Protein AF-A0A8T7EUF6-F1 (afdb_monomer_lite)

pLDDT: mean 93.04, std 11.39, range [46.69, 98.88]

Secondary structure (DSSP, 8-state):
--TTS------B-TTTTTT--S-EEEESS-B-TTTTTT-EEEEEEE-PPP-S---GGGS-HHHHSSB-S-TTTT--EEEEEESS---TTBTTT--SSEEEEE-BGGGTB-HHHHHHHBPTT-SEEEE---HHHHHHHHHHHHHHHHHHHHTT-HHHHTTHHHHHH-HHHHEEEEEEPP--

Sequence (180 aa):
MNHYGQRLDGSVGKSFAYGAMGGLFIVQGNADTRACIRLSGADVIFGGEISEPLRDDLGGLATRANLKGYACEYMTSGRVVILGDPGPWLGAGMTGGVIYQRIQPEFGLTAEAIKRRLAAGTIVEVQPMDEYGVEDVRELLGHYIQVLENNNQAEATENLYPLLANPLVHFVKIAPRLKH

Foldseek 3Di:
DDPVPDPDFFEEEEQACPCPQEDEAEGLFAYEENAQAQPHHYEYEHNHAQPAADDVVVPCQLVRWRYSAPYNALHEAYEYEARYGNAAQYCHNPDWYKYKYFADVVRPRHLVVNVRRHHPPHQKDWAQDDPVNLVVLLVNLVVVLVVCVVVVNNVSCPVSVVCNVCVRVTIIMITGDPDD

Structure (mmCIF, N/CA/C/O backbone):
data_AF-A0A8T7EUF6-F1
#
_entry.id   AF-A0A8T7EUF6-F1
#
loop_
_atom_site.group_PDB
_atom_site.id
_atom_site.type_symbol
_atom_site.label_atom_id
_atom_site.label_alt_id
_atom_site.label_comp_id
_atom_site.label_asym_id
_atom_site.label_entity_id
_atom_site.label_seq_id
_atom_site.pdbx_PDB_ins_code
_atom_site.Cartn_x
_atom_site.Cartn_y
_atom_site.Cartn_z
_atom_site.occupancy
_atom_site.B_iso_or_equiv
_atom_site.auth_seq_id
_atom_site.auth_comp_id
_atom_site.auth_asym_id
_atom_site.auth_atom_id
_atom_site.pdbx_PDB_model_num
ATOM 1 N N . MET A 1 1 ? 21.593 -1.980 -10.978 1.00 51.09 1 MET A N 1
ATOM 2 C CA . MET A 1 1 ? 21.992 -2.765 -12.168 1.00 51.09 1 MET A CA 1
ATOM 3 C C . MET A 1 1 ? 22.973 -3.825 -11.690 1.00 51.09 1 MET A C 1
ATOM 5 O O . MET A 1 1 ? 23.892 -3.464 -10.963 1.00 51.09 1 MET A O 1
ATOM 9 N N . ASN A 1 2 ? 22.729 -5.109 -11.955 1.00 55.53 2 ASN A N 1
ATOM 10 C CA . ASN A 1 2 ? 23.667 -6.168 -11.576 1.00 55.53 2 ASN A CA 1
ATOM 11 C C . ASN A 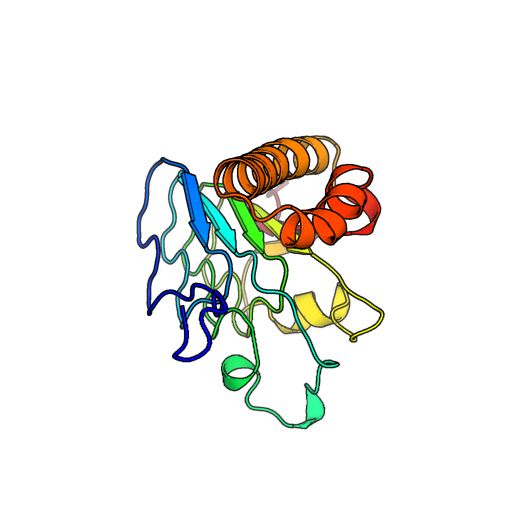1 2 ? 24.884 -6.186 -12.506 1.00 55.53 2 ASN A C 1
ATOM 13 O O . ASN A 1 2 ? 24.958 -5.451 -13.489 1.00 55.53 2 ASN A O 1
ATOM 17 N N . HIS A 1 3 ? 25.825 -7.070 -12.193 1.00 51.03 3 HIS A N 1
ATOM 18 C CA . HIS A 1 3 ? 27.013 -7.349 -12.999 1.00 51.03 3 HIS A CA 1
ATOM 19 C C . HIS A 1 3 ? 26.692 -7.877 -14.415 1.00 51.03 3 HIS A C 1
ATOM 21 O O . HIS A 1 3 ? 27.588 -7.923 -15.249 1.00 51.03 3 HIS A O 1
ATOM 27 N N . TYR A 1 4 ? 25.427 -8.206 -14.712 1.00 49.94 4 TYR A N 1
ATOM 28 C CA . TYR A 1 4 ? 24.936 -8.613 -16.033 1.00 49.94 4 TYR A CA 1
ATOM 29 C C . TYR A 1 4 ? 24.203 -7.490 -16.790 1.00 49.94 4 TYR A C 1
ATOM 31 O O . TYR A 1 4 ? 23.553 -7.754 -17.796 1.00 49.94 4 TYR A O 1
ATOM 39 N N . GLY A 1 5 ? 24.249 -6.242 -16.310 1.00 47.53 5 GLY A N 1
ATOM 40 C CA . GLY A 1 5 ? 23.565 -5.117 -16.960 1.00 47.53 5 GLY A CA 1
ATOM 41 C C . GLY A 1 5 ? 22.040 -5.118 -16.788 1.00 47.53 5 GLY A C 1
ATOM 42 O O . GLY A 1 5 ? 21.370 -4.194 -17.245 1.00 47.53 5 GLY A O 1
ATOM 43 N N . GLN A 1 6 ? 21.475 -6.095 -16.074 1.00 56.72 6 GLN A N 1
ATOM 44 C CA . GLN A 1 6 ? 20.050 -6.127 -15.764 1.00 56.72 6 GLN A CA 1
ATOM 45 C C . GLN A 1 6 ? 19.762 -5.150 -14.624 1.00 56.72 6 GLN A C 1
ATOM 47 O O . GLN A 1 6 ? 20.449 -5.123 -13.593 1.00 56.72 6 GLN A O 1
ATOM 52 N N . ARG A 1 7 ? 18.736 -4.313 -14.784 1.00 56.84 7 ARG A N 1
ATOM 53 C CA . ARG A 1 7 ? 18.231 -3.487 -13.684 1.00 56.84 7 ARG A CA 1
ATOM 54 C C . ARG A 1 7 ? 17.513 -4.399 -12.687 1.00 56.84 7 ARG A C 1
ATOM 56 O O . ARG A 1 7 ? 16.338 -4.670 -12.846 1.00 56.84 7 ARG A O 1
ATOM 63 N N . LEU A 1 8 ? 18.253 -4.884 -11.687 1.00 53.41 8 LEU A N 1
ATOM 64 C CA . LEU A 1 8 ? 17.666 -5.506 -10.501 1.00 53.41 8 LEU A CA 1
ATOM 65 C C . LEU A 1 8 ? 16.853 -4.466 -9.727 1.00 53.41 8 LEU A C 1
ATOM 67 O O . LEU A 1 8 ? 17.348 -3.358 -9.496 1.00 53.41 8 LEU A O 1
ATOM 71 N N . ASP A 1 9 ? 15.647 -4.869 -9.352 1.00 62.41 9 ASP A N 1
ATOM 72 C CA . ASP A 1 9 ? 14.608 -4.142 -8.626 1.00 62.41 9 ASP A CA 1
ATOM 73 C C . ASP A 1 9 ? 15.140 -3.143 -7.583 1.00 62.41 9 ASP A C 1
ATOM 75 O O . ASP A 1 9 ? 16.006 -3.452 -6.758 1.00 62.41 9 ASP A O 1
ATOM 79 N N . GLY A 1 10 ? 14.597 -1.923 -7.587 1.00 72.69 10 GLY A N 1
ATOM 80 C CA . GLY A 1 10 ? 14.938 -0.898 -6.600 1.00 72.69 10 GLY A CA 1
ATOM 81 C C . GLY A 1 10 ? 14.193 -1.124 -5.287 1.00 72.69 10 GLY A C 1
ATOM 82 O O . GLY A 1 10 ? 12.982 -0.949 -5.248 1.00 72.69 10 GLY A O 1
ATOM 83 N N . SER A 1 11 ? 14.898 -1.476 -4.209 1.00 86.62 11 SER A N 1
ATOM 84 C CA . SER A 1 11 ? 14.311 -1.597 -2.865 1.00 86.62 11 SER A CA 1
ATOM 85 C C . SER A 1 11 ? 14.826 -0.512 -1.922 1.00 86.62 11 SER A C 1
ATOM 87 O O . SER A 1 11 ? 15.957 -0.044 -2.060 1.00 86.62 11 SER A O 1
ATOM 89 N N . VAL A 1 12 ? 14.010 -0.126 -0.945 1.00 94.06 12 VAL A N 1
ATOM 90 C CA . VAL A 1 12 ? 14.336 0.905 0.052 1.00 94.06 12 VAL A CA 1
ATOM 91 C C . VAL A 1 12 ? 14.448 0.320 1.459 1.00 94.06 12 VAL A C 1
ATOM 93 O O . VAL A 1 12 ? 13.903 -0.738 1.772 1.00 94.06 12 VAL A O 1
ATOM 96 N N . GLY A 1 13 ? 15.198 1.013 2.317 1.00 95.00 13 GLY A N 1
ATOM 97 C CA . GLY A 1 13 ? 15.434 0.597 3.697 1.00 95.00 13 GLY A CA 1
ATOM 98 C C . GLY A 1 13 ? 14.257 0.861 4.640 1.00 95.00 13 GLY A C 1
ATOM 99 O O . GLY A 1 13 ? 13.141 1.186 4.232 1.00 95.00 13 GLY A O 1
ATOM 100 N N . LYS A 1 14 ? 14.536 0.729 5.941 1.00 96.12 14 LYS A N 1
ATOM 101 C CA . LYS A 1 14 ? 13.550 0.913 7.014 1.00 96.12 14 LYS A CA 1
ATOM 102 C C . LYS A 1 14 ? 13.021 2.339 7.048 1.00 96.12 14 LYS A C 1
ATOM 104 O O . LYS A 1 14 ? 13.774 3.287 6.832 1.00 96.12 14 LYS A O 1
ATOM 109 N N . SER A 1 15 ? 11.751 2.478 7.412 1.00 97.19 15 SER A N 1
ATOM 110 C CA . SER A 1 15 ? 11.114 3.781 7.639 1.00 97.19 15 SER A CA 1
ATOM 111 C C . SER A 1 15 ? 11.108 4.705 6.414 1.00 97.19 15 SER A C 1
ATOM 113 O O . SER A 1 15 ? 11.112 5.929 6.559 1.00 97.19 15 SER A O 1
ATOM 115 N N . PHE A 1 16 ? 11.110 4.147 5.200 1.00 98.44 16 PHE A N 1
ATOM 116 C CA . PHE A 1 16 ? 10.985 4.947 3.983 1.00 98.44 16 PHE A CA 1
ATOM 117 C C . PHE A 1 16 ? 9.722 5.823 4.026 1.00 98.44 16 PHE A C 1
ATOM 119 O O . PHE A 1 16 ? 8.673 5.367 4.479 1.00 98.44 16 PHE A O 1
ATOM 126 N N . ALA A 1 17 ? 9.832 7.073 3.567 1.00 97.56 17 ALA A N 1
ATOM 127 C CA . ALA A 1 17 ? 8.778 8.092 3.629 1.00 97.56 17 ALA A CA 1
ATOM 128 C C . ALA A 1 17 ? 8.258 8.411 5.051 1.00 97.56 17 ALA A C 1
ATOM 130 O O . ALA A 1 17 ? 7.110 8.830 5.214 1.00 97.56 17 ALA A O 1
ATOM 131 N N . TYR A 1 18 ? 9.095 8.247 6.088 1.00 98.00 18 TYR A N 1
ATOM 132 C CA . TYR A 1 18 ? 8.733 8.622 7.457 1.00 98.00 18 TYR A CA 1
ATOM 133 C C . TYR A 1 18 ? 8.300 10.094 7.532 1.00 98.00 18 TYR A C 1
ATOM 135 O O . TYR A 1 18 ? 9.095 11.003 7.299 1.00 98.00 18 TYR A O 1
ATOM 143 N N . GLY A 1 19 ? 7.036 10.319 7.906 1.00 97.81 19 GLY A N 1
ATOM 144 C CA . GLY A 1 19 ? 6.539 11.644 8.261 1.00 97.81 19 GLY A CA 1
ATOM 145 C C . GLY A 1 19 ? 6.363 12.559 7.058 1.00 97.81 19 GLY A C 1
ATOM 146 O O . GLY A 1 19 ? 6.167 13.757 7.244 1.00 97.81 19 GLY A O 1
ATOM 147 N N . ALA A 1 20 ? 6.446 12.021 5.836 1.00 98.12 20 ALA A N 1
ATOM 148 C CA . ALA A 1 20 ? 6.296 12.820 4.634 1.00 98.12 20 ALA A CA 1
ATOM 149 C C . ALA A 1 20 ? 4.901 13.470 4.602 1.00 98.12 20 ALA A C 1
ATOM 151 O O . ALA A 1 20 ? 3.879 12.813 4.823 1.00 98.12 20 ALA A O 1
ATOM 152 N N . MET A 1 21 ? 4.889 14.781 4.352 1.00 97.56 21 MET A N 1
ATOM 153 C CA . MET A 1 21 ? 3.694 15.636 4.380 1.00 97.56 21 MET A CA 1
ATOM 154 C C . MET A 1 21 ? 3.162 15.964 2.978 1.00 97.56 21 MET A C 1
ATOM 156 O O . MET A 1 21 ? 2.109 16.575 2.854 1.00 97.56 21 MET A O 1
ATOM 160 N N . GLY A 1 22 ? 3.900 15.591 1.932 1.00 96.81 22 GLY A N 1
ATOM 161 C CA . GLY A 1 22 ? 3.566 15.850 0.537 1.00 96.81 22 GLY A CA 1
ATOM 162 C C . GLY A 1 22 ? 4.640 15.309 -0.405 1.00 96.81 22 GLY A C 1
ATOM 163 O O 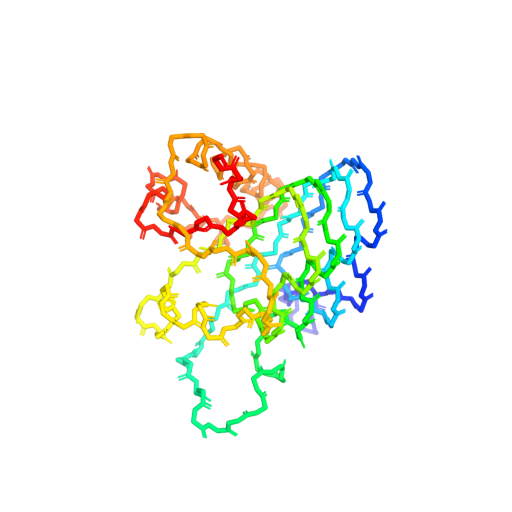. GLY A 1 22 ? 5.716 14.897 0.038 1.00 96.81 22 GLY A O 1
ATOM 164 N N . GLY A 1 23 ? 4.343 15.335 -1.702 1.00 97.94 23 GLY A N 1
ATOM 165 C CA . GLY A 1 23 ? 5.203 14.796 -2.756 1.00 97.94 23 GLY A CA 1
ATOM 166 C C . GLY A 1 23 ? 4.829 13.372 -3.164 1.00 97.94 23 GLY A C 1
ATOM 167 O O . GLY A 1 23 ? 4.035 12.713 -2.497 1.00 97.94 23 GLY A O 1
ATOM 168 N N . LEU A 1 24 ? 5.418 12.923 -4.271 1.00 98.44 24 LEU A N 1
ATOM 169 C CA . LEU A 1 24 ? 5.218 11.597 -4.847 1.00 98.44 24 LEU A CA 1
ATOM 170 C C . LEU A 1 24 ? 6.506 10.778 -4.723 1.00 98.44 24 LEU A C 1
ATOM 172 O O . LEU A 1 24 ? 7.562 11.191 -5.206 1.00 98.44 24 LEU A O 1
ATOM 176 N N . PHE A 1 25 ? 6.407 9.603 -4.110 1.00 98.25 25 PHE A N 1
ATOM 177 C CA . PHE A 1 25 ? 7.505 8.658 -3.949 1.00 98.25 25 PHE A CA 1
ATOM 178 C C . PHE A 1 25 ? 7.191 7.364 -4.695 1.00 98.25 25 PHE A C 1
ATOM 180 O O . PHE A 1 25 ? 6.203 6.699 -4.402 1.00 98.25 25 PHE A O 1
ATOM 187 N N . ILE A 1 26 ? 8.054 6.976 -5.631 1.00 97.12 26 ILE A N 1
ATOM 188 C CA . ILE A 1 26 ? 7.902 5.742 -6.408 1.00 97.12 26 ILE A CA 1
ATOM 189 C C . ILE A 1 26 ? 9.073 4.818 -6.089 1.00 97.12 26 ILE A C 1
ATOM 191 O O . ILE A 1 26 ? 10.235 5.187 -6.266 1.00 97.12 26 ILE A O 1
ATOM 195 N N . VAL A 1 27 ? 8.761 3.609 -5.635 1.00 96.31 27 VAL A N 1
ATOM 196 C CA . VAL A 1 27 ? 9.718 2.536 -5.362 1.00 96.31 27 VAL A CA 1
ATOM 197 C C . VAL A 1 27 ? 9.368 1.370 -6.274 1.00 96.31 27 VAL A C 1
ATOM 199 O O . VAL A 1 27 ? 8.331 0.750 -6.090 1.00 96.31 27 VAL A O 1
ATOM 202 N N . GLN A 1 28 ? 10.220 1.056 -7.256 1.00 92.50 28 GLN A N 1
ATOM 203 C CA . GLN A 1 28 ? 9.939 -0.018 -8.222 1.00 92.50 28 GLN A CA 1
ATOM 204 C C . GLN A 1 28 ? 9.845 -1.405 -7.555 1.00 92.50 28 GLN A C 1
ATOM 206 O O . GLN A 1 28 ? 9.129 -2.270 -8.040 1.00 92.50 28 GLN A O 1
ATOM 211 N N . GLY A 1 29 ? 10.565 -1.622 -6.453 1.00 93.00 29 GLY A N 1
ATOM 212 C CA . GLY A 1 29 ? 10.619 -2.886 -5.725 1.00 93.00 29 GLY A CA 1
ATOM 213 C C . GLY A 1 29 ? 10.048 -2.791 -4.310 1.00 93.00 29 GLY A C 1
ATOM 214 O O . GLY A 1 29 ? 8.941 -2.304 -4.088 1.00 93.00 29 GLY A O 1
ATOM 215 N N . ASN A 1 30 ? 10.811 -3.309 -3.350 1.00 96.31 30 ASN A N 1
ATOM 216 C CA . ASN A 1 30 ? 10.351 -3.625 -2.000 1.00 96.31 30 ASN A CA 1
ATOM 217 C C . ASN A 1 30 ? 10.757 -2.562 -0.969 1.00 96.31 30 ASN A C 1
ATOM 219 O O . ASN A 1 30 ? 11.592 -1.697 -1.236 1.00 96.31 30 ASN A O 1
ATOM 223 N N . ALA A 1 31 ? 10.228 -2.671 0.249 1.00 97.88 31 ALA A N 1
ATOM 224 C CA . ALA A 1 31 ? 10.699 -1.882 1.383 1.00 97.88 31 ALA A CA 1
ATOM 225 C C . ALA A 1 31 ? 10.885 -2.741 2.633 1.00 97.88 31 ALA A C 1
ATOM 227 O O . ALA A 1 31 ? 10.166 -3.714 2.864 1.00 97.88 31 ALA A O 1
ATOM 228 N N . ASP A 1 32 ? 11.843 -2.358 3.474 1.00 97.12 32 ASP A N 1
ATOM 229 C CA . ASP A 1 32 ? 11.991 -2.947 4.804 1.00 97.12 32 ASP A CA 1
ATOM 230 C C . ASP A 1 32 ? 10.856 -2.476 5.749 1.00 97.12 32 ASP A C 1
ATOM 232 O O . ASP A 1 32 ? 9.876 -1.845 5.344 1.00 97.12 32 ASP A O 1
ATOM 236 N N . THR A 1 33 ? 10.956 -2.805 7.035 1.00 97.50 33 THR A N 1
ATOM 237 C CA . THR A 1 33 ? 9.936 -2.510 8.043 1.00 97.50 33 THR A CA 1
ATOM 238 C C . THR A 1 33 ? 9.606 -1.020 8.111 1.00 97.50 33 THR A C 1
ATOM 240 O O . THR A 1 33 ? 10.499 -0.177 7.965 1.00 97.50 33 THR A O 1
ATOM 243 N N . ARG A 1 34 ? 8.356 -0.702 8.466 1.00 98.44 34 ARG A N 1
ATOM 244 C CA . ARG A 1 34 ? 7.875 0.666 8.738 1.00 98.44 34 ARG A CA 1
ATOM 245 C C . ARG A 1 34 ? 7.863 1.609 7.538 1.00 98.44 34 ARG A C 1
ATOM 247 O O . ARG A 1 34 ? 7.913 2.825 7.712 1.00 98.44 34 ARG A O 1
ATOM 254 N N . ALA A 1 35 ? 7.769 1.075 6.326 1.00 98.69 35 ALA A N 1
ATOM 255 C CA . ALA A 1 35 ? 7.433 1.882 5.159 1.00 98.69 35 ALA A CA 1
ATOM 256 C C . ALA A 1 35 ? 6.202 2.765 5.452 1.00 98.69 35 ALA A C 1
ATOM 258 O O . ALA A 1 35 ? 5.199 2.274 5.972 1.00 98.69 35 ALA A O 1
ATOM 259 N N . CYS A 1 36 ? 6.294 4.062 5.159 1.00 98.62 36 CYS A N 1
ATOM 260 C CA . CYS A 1 36 ? 5.240 5.054 5.390 1.00 98.62 36 CYS A CA 1
ATOM 261 C C . CYS A 1 36 ? 4.828 5.232 6.864 1.00 98.62 36 CYS A C 1
ATOM 263 O O . CYS A 1 36 ? 3.696 5.627 7.149 1.00 98.62 36 CYS A O 1
ATOM 265 N N . ILE A 1 37 ? 5.724 4.971 7.823 1.00 98.50 37 ILE A N 1
ATOM 266 C CA . ILE A 1 37 ? 5.442 5.291 9.227 1.00 98.50 37 ILE A CA 1
ATOM 267 C C . ILE A 1 37 ? 5.133 6.786 9.388 1.00 98.50 37 ILE A C 1
ATOM 269 O O . ILE A 1 37 ? 5.857 7.646 8.885 1.00 98.50 37 ILE A O 1
ATOM 273 N N . ARG A 1 38 ? 4.046 7.112 10.093 1.00 98.50 38 ARG A N 1
ATOM 274 C CA . ARG A 1 38 ? 3.569 8.484 10.331 1.00 98.50 38 ARG A CA 1
ATOM 275 C C . ARG A 1 38 ? 3.352 9.304 9.053 1.00 98.50 38 ARG A C 1
ATOM 277 O O . ARG A 1 38 ? 3.433 10.533 9.102 1.00 98.50 38 ARG A O 1
ATOM 284 N N . LEU A 1 39 ? 3.082 8.655 7.918 1.00 98.62 39 LEU A N 1
ATOM 285 C CA . LEU A 1 39 ? 2.764 9.350 6.670 1.00 98.62 39 LEU A CA 1
ATOM 286 C C . LEU A 1 39 ? 1.587 10.312 6.891 1.00 98.62 39 LEU A C 1
ATOM 288 O O . LEU A 1 39 ? 0.603 9.955 7.544 1.00 98.62 39 LEU A O 1
ATOM 292 N N . SER A 1 40 ? 1.734 11.552 6.427 1.00 97.50 40 SER A N 1
ATOM 293 C CA . SER A 1 40 ? 0.837 12.654 6.796 1.00 97.50 40 SER A CA 1
ATOM 294 C C . SER A 1 40 ? 0.490 13.563 5.612 1.00 97.50 40 SER A C 1
ATOM 296 O O . SER A 1 40 ? 0.188 14.736 5.818 1.00 97.50 40 SER A O 1
ATOM 298 N N . GLY A 1 41 ? 0.515 13.041 4.380 1.00 96.38 41 GLY A N 1
ATOM 299 C CA . GLY A 1 41 ? 0.040 13.788 3.204 1.00 96.38 41 GLY A CA 1
ATOM 300 C C . GLY A 1 41 ? 0.773 13.546 1.885 1.00 96.38 41 GLY A C 1
ATOM 301 O O . GLY A 1 41 ? 0.437 14.190 0.900 1.00 96.38 41 GLY A O 1
ATOM 302 N N . ALA A 1 42 ? 1.767 12.657 1.845 1.00 98.56 42 ALA A N 1
ATOM 303 C CA . ALA A 1 42 ? 2.430 12.281 0.596 1.00 98.56 42 ALA A CA 1
ATOM 304 C C . ALA A 1 42 ? 1.750 11.091 -0.098 1.00 98.56 42 ALA A C 1
ATOM 306 O O . ALA A 1 42 ? 1.026 10.319 0.537 1.00 98.56 42 ALA A O 1
ATOM 307 N N . ASP A 1 43 ? 2.063 10.931 -1.381 1.00 98.88 43 ASP A N 1
ATOM 308 C CA . ASP A 1 43 ? 1.685 9.784 -2.194 1.00 98.88 43 ASP A CA 1
ATOM 309 C C . ASP A 1 43 ? 2.872 8.837 -2.348 1.00 98.88 43 ASP A C 1
ATOM 311 O O . ASP A 1 43 ? 3.988 9.263 -2.662 1.00 98.88 43 ASP A O 1
ATOM 315 N N . VAL A 1 44 ? 2.655 7.543 -2.117 1.00 98.81 44 VAL A N 1
ATOM 316 C CA . VAL A 1 44 ? 3.721 6.536 -2.175 1.00 98.81 44 VAL A CA 1
ATOM 317 C C . VAL A 1 44 ? 3.276 5.322 -2.979 1.00 98.81 44 VAL A C 1
ATOM 319 O O . VAL A 1 44 ? 2.185 4.803 -2.778 1.00 98.81 44 VAL A O 1
ATOM 322 N N . ILE A 1 45 ? 4.133 4.842 -3.876 1.00 98.75 45 ILE A N 1
ATOM 323 C CA . ILE A 1 45 ? 3.871 3.679 -4.726 1.00 98.75 45 ILE A CA 1
ATOM 324 C C . ILE A 1 45 ? 4.983 2.657 -4.511 1.00 98.75 45 ILE A C 1
ATOM 326 O O . ILE A 1 45 ? 6.152 2.950 -4.765 1.00 98.75 45 ILE A O 1
ATOM 330 N N . PHE A 1 46 ? 4.611 1.456 -4.071 1.00 98.31 46 PHE A N 1
ATOM 331 C CA . PHE A 1 46 ? 5.489 0.290 -4.007 1.00 98.31 46 PHE A CA 1
ATOM 332 C C . PHE A 1 46 ? 5.132 -0.677 -5.134 1.00 98.31 46 PHE A C 1
ATOM 334 O O . PHE A 1 46 ? 4.091 -1.337 -5.100 1.00 98.31 46 PHE A O 1
ATOM 341 N N . GLY A 1 47 ? 6.007 -0.736 -6.133 1.00 96.31 47 GLY A N 1
ATOM 342 C CA . GLY A 1 47 ? 5.857 -1.518 -7.352 1.00 96.31 47 GLY A CA 1
ATOM 343 C C . GLY A 1 47 ? 6.261 -2.985 -7.228 1.00 96.31 47 GLY A C 1
ATOM 344 O O . GLY A 1 47 ? 5.977 -3.748 -8.141 1.00 96.31 47 GLY A O 1
ATOM 345 N N . GLY A 1 48 ? 6.901 -3.392 -6.126 1.00 94.69 48 GLY A N 1
ATOM 346 C CA . GLY A 1 48 ? 7.287 -4.784 -5.915 1.00 94.69 48 GLY A CA 1
ATOM 347 C C . GLY A 1 48 ? 6.067 -5.701 -5.849 1.00 94.69 48 GLY A C 1
ATOM 348 O O . GLY A 1 48 ? 5.195 -5.500 -5.006 1.00 94.69 48 GLY A O 1
ATOM 349 N N . GLU A 1 49 ? 6.028 -6.714 -6.711 1.00 94.38 49 GLU A N 1
ATOM 350 C CA . GLU A 1 49 ? 4.965 -7.722 -6.792 1.00 94.38 49 GLU A CA 1
ATOM 351 C C . GLU A 1 49 ? 5.382 -9.029 -6.101 1.00 94.38 49 GLU A C 1
ATOM 353 O O . GLU A 1 49 ? 6.566 -9.268 -5.841 1.00 94.38 49 GLU A O 1
ATOM 358 N N . ILE A 1 50 ? 4.412 -9.892 -5.791 1.00 94.62 50 ILE A N 1
ATOM 359 C CA . ILE A 1 50 ? 4.723 -11.257 -5.348 1.00 94.62 50 ILE A CA 1
ATOM 360 C C . ILE A 1 50 ? 5.113 -12.095 -6.568 1.00 94.62 50 ILE A C 1
ATOM 362 O O . ILE A 1 50 ? 4.484 -12.002 -7.618 1.00 94.62 50 ILE A O 1
ATOM 366 N N . SER A 1 51 ? 6.140 -12.926 -6.425 1.00 90.19 51 SER A N 1
ATOM 367 C CA . SER A 1 51 ? 6.622 -13.819 -7.488 1.00 90.19 51 SER A CA 1
ATOM 368 C C . SER A 1 51 ? 6.362 -15.298 -7.198 1.00 90.19 51 SER A C 1
ATOM 370 O O . SER A 1 51 ? 6.549 -16.148 -8.067 1.00 90.19 51 SER A O 1
ATOM 372 N N . GLU A 1 52 ? 5.918 -15.615 -5.983 1.00 93.69 52 GLU A N 1
ATOM 373 C CA . GLU A 1 52 ? 5.604 -16.964 -5.529 1.00 93.69 52 GLU A CA 1
ATOM 374 C C . GLU A 1 52 ? 4.301 -16.973 -4.714 1.00 93.69 52 GLU A C 1
ATOM 376 O O . GLU A 1 52 ? 3.948 -15.957 -4.103 1.00 93.69 52 GLU A O 1
ATOM 381 N N . PRO A 1 53 ? 3.565 -18.102 -4.687 1.00 96.44 53 PRO A N 1
ATOM 382 C CA . PRO A 1 53 ? 2.359 -18.214 -3.880 1.00 96.44 53 PRO A CA 1
ATOM 383 C C . PRO A 1 53 ? 2.623 -17.955 -2.395 1.00 96.44 53 PRO A C 1
ATOM 385 O O . PRO A 1 53 ? 3.643 -18.374 -1.843 1.00 96.44 53 PRO A O 1
ATOM 388 N N . LEU A 1 54 ? 1.659 -17.330 -1.717 1.00 95.94 54 LEU A N 1
ATOM 389 C CA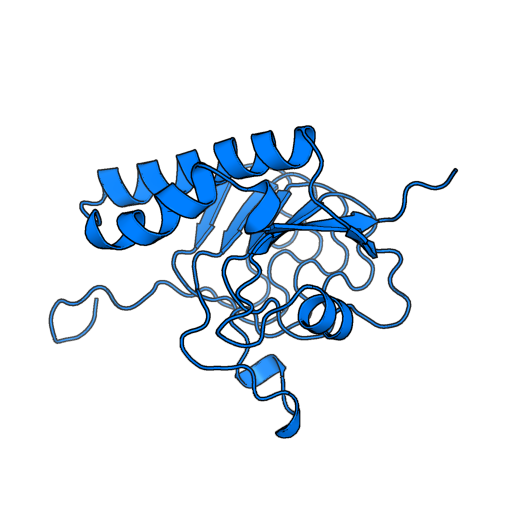 . LEU A 1 54 ? 1.734 -17.102 -0.281 1.00 95.94 54 LEU A CA 1
ATOM 390 C C . LEU A 1 54 ? 1.845 -18.419 0.492 1.00 95.94 54 LEU A C 1
ATOM 392 O O . LEU A 1 54 ? 1.079 -19.363 0.292 1.00 95.94 54 LEU A O 1
ATOM 396 N N . ARG A 1 55 ? 2.770 -18.434 1.451 1.00 94.69 55 ARG A N 1
ATOM 397 C CA . ARG A 1 55 ? 3.020 -19.550 2.371 1.00 94.69 55 ARG A CA 1
ATOM 398 C C . ARG A 1 55 ? 2.861 -19.103 3.815 1.00 94.69 55 ARG A C 1
ATOM 400 O O . ARG A 1 55 ? 3.826 -19.079 4.579 1.00 94.69 55 ARG A O 1
ATOM 407 N N . ASP A 1 56 ? 1.653 -18.665 4.169 1.00 93.56 56 ASP A N 1
ATOM 408 C CA . ASP A 1 56 ? 1.324 -18.210 5.529 1.00 93.56 56 ASP A CA 1
ATOM 409 C C . ASP A 1 56 ? 1.557 -19.337 6.568 1.00 93.56 56 ASP A C 1
ATOM 411 O O . ASP A 1 56 ? 1.921 -19.061 7.711 1.00 93.56 56 ASP A O 1
ATOM 415 N N . ASP A 1 57 ? 1.439 -20.604 6.149 1.00 93.81 57 ASP A N 1
ATOM 416 C CA . ASP A 1 57 ? 1.659 -21.818 6.948 1.00 93.81 57 ASP A CA 1
ATOM 417 C C . ASP A 1 57 ? 3.085 -21.956 7.500 1.00 93.81 57 ASP A C 1
ATOM 419 O O . ASP A 1 57 ? 3.286 -22.545 8.560 1.00 93.81 57 ASP A O 1
ATOM 423 N N . LEU A 1 58 ? 4.078 -21.378 6.820 1.00 92.62 58 LEU A N 1
ATOM 424 C CA . LEU A 1 58 ? 5.482 -21.450 7.235 1.00 92.62 58 LEU A CA 1
ATOM 425 C C . LEU A 1 58 ? 5.840 -20.458 8.358 1.00 92.62 58 LEU A C 1
ATOM 427 O O . LEU A 1 58 ? 6.967 -20.470 8.851 1.00 92.62 58 LEU A O 1
ATOM 431 N N . GLY A 1 59 ? 4.921 -19.567 8.750 1.00 89.25 59 GLY A N 1
ATOM 432 C CA . GLY A 1 59 ? 5.201 -18.493 9.710 1.00 89.25 59 GLY A CA 1
ATOM 433 C C . GLY A 1 59 ? 6.222 -17.470 9.190 1.00 89.25 59 GLY A C 1
ATOM 434 O O . GLY A 1 59 ? 6.646 -17.518 8.038 1.00 89.25 59 GLY A O 1
ATOM 435 N N . GLY A 1 60 ? 6.609 -16.485 10.006 1.00 89.62 60 GLY A N 1
ATOM 436 C CA . GLY A 1 60 ? 7.621 -15.491 9.608 1.00 89.62 60 GLY A CA 1
ATOM 437 C C . GLY A 1 60 ? 7.226 -14.623 8.404 1.00 89.62 60 GLY A C 1
ATOM 438 O O . GLY A 1 60 ? 8.079 -14.307 7.584 1.00 89.62 60 GLY A O 1
ATOM 439 N N . LEU A 1 61 ? 5.948 -14.240 8.293 1.00 92.38 61 LEU A N 1
ATOM 440 C CA . LEU A 1 61 ? 5.378 -13.464 7.173 1.00 92.38 61 LEU A CA 1
ATOM 441 C C . LEU A 1 61 ? 6.263 -12.292 6.723 1.00 92.38 61 LEU A C 1
ATOM 443 O O . LEU A 1 61 ? 6.515 -12.115 5.533 1.00 92.38 61 LEU A O 1
ATOM 447 N N . ALA A 1 62 ? 6.785 -11.532 7.690 1.00 93.62 62 ALA A N 1
ATOM 448 C CA . ALA A 1 62 ? 7.637 -10.374 7.450 1.00 93.62 62 ALA A CA 1
ATOM 449 C C . ALA A 1 62 ? 8.834 -10.678 6.541 1.00 93.62 62 ALA A C 1
ATOM 451 O O . ALA A 1 62 ? 9.174 -9.847 5.713 1.00 93.62 62 ALA A O 1
ATOM 452 N N . THR A 1 63 ? 9.475 -11.847 6.651 1.00 92.44 63 THR A N 1
ATOM 453 C CA . THR A 1 63 ? 10.708 -12.125 5.895 1.00 92.44 63 THR A CA 1
ATOM 454 C C . THR A 1 63 ? 10.450 -12.336 4.405 1.00 92.44 63 THR A C 1
ATOM 456 O O . THR A 1 63 ? 11.327 -12.025 3.597 1.00 92.44 63 THR A O 1
ATOM 459 N N . ARG A 1 64 ? 9.245 -12.779 4.031 1.00 93.12 64 ARG A N 1
ATOM 460 C CA . ARG A 1 64 ? 8.857 -13.078 2.641 1.00 93.12 64 ARG A CA 1
ATOM 461 C C . ARG A 1 64 ? 8.011 -11.990 1.982 1.00 93.12 64 ARG A C 1
ATOM 463 O O . ARG A 1 64 ? 7.999 -11.910 0.765 1.00 93.12 64 ARG A O 1
ATOM 470 N N . ALA A 1 65 ? 7.369 -11.124 2.761 1.00 96.62 65 ALA A N 1
ATOM 471 C CA . ALA A 1 65 ? 6.549 -10.044 2.218 1.00 96.62 65 ALA A CA 1
ATOM 472 C C . ALA A 1 65 ? 7.366 -8.991 1.443 1.00 96.62 65 ALA A C 1
ATOM 474 O O . ALA A 1 65 ? 8.555 -8.793 1.717 1.00 96.62 65 ALA A O 1
ATOM 475 N N . ASN A 1 66 ? 6.724 -8.286 0.507 1.00 97.88 66 ASN A N 1
ATOM 476 C CA . ASN A 1 66 ? 7.329 -7.178 -0.239 1.00 97.88 66 ASN A CA 1
ATOM 477 C C . ASN A 1 66 ? 7.608 -5.976 0.672 1.00 97.88 66 ASN A C 1
ATOM 479 O O . ASN A 1 66 ? 8.671 -5.365 0.575 1.00 97.88 66 ASN A O 1
ATOM 483 N N . LEU A 1 67 ? 6.702 -5.676 1.606 1.00 98.25 67 LEU A N 1
ATOM 484 C CA . LEU A 1 67 ? 6.971 -4.767 2.721 1.00 98.25 67 LEU A CA 1
ATOM 485 C C . LEU A 1 67 ? 7.177 -5.588 3.996 1.00 98.25 67 LEU A C 1
ATOM 487 O O . LEU A 1 67 ? 6.328 -6.393 4.367 1.00 98.25 67 LEU A O 1
ATOM 491 N N . LYS A 1 68 ? 8.299 -5.402 4.700 1.00 97.38 68 LYS A N 1
ATOM 492 C CA . LYS A 1 68 ? 8.704 -6.305 5.805 1.00 97.38 68 LYS A CA 1
ATOM 493 C C . LYS A 1 68 ? 7.911 -6.131 7.116 1.00 97.38 68 LYS A C 1
ATOM 495 O O . LYS A 1 68 ? 8.306 -6.659 8.154 1.00 97.38 68 LYS A O 1
ATOM 500 N N . GLY A 1 69 ? 6.774 -5.439 7.077 1.00 97.31 69 GLY A N 1
ATOM 501 C CA . GLY A 1 69 ? 5.829 -5.286 8.185 1.00 97.31 69 GLY A CA 1
ATOM 502 C C . GLY A 1 69 ? 5.800 -3.889 8.807 1.00 97.31 69 GLY A C 1
ATOM 503 O O . GLY A 1 69 ? 6.710 -3.078 8.615 1.00 97.31 69 GLY A O 1
ATOM 504 N N . TYR A 1 70 ? 4.731 -3.615 9.560 1.00 98.38 70 TYR A N 1
ATOM 505 C CA . TYR A 1 70 ? 4.394 -2.286 10.096 1.00 98.38 70 TYR A CA 1
ATOM 506 C C . TYR A 1 70 ? 4.260 -1.202 9.014 1.00 98.38 70 TYR A C 1
ATOM 508 O O . TYR A 1 70 ? 4.530 -0.026 9.260 1.00 98.38 70 TYR A O 1
ATOM 516 N N . ALA A 1 71 ? 3.877 -1.582 7.793 1.00 98.75 71 ALA A N 1
ATOM 517 C CA . ALA A 1 71 ? 3.612 -0.604 6.749 1.00 98.75 71 ALA A CA 1
ATOM 518 C C . ALA A 1 71 ? 2.455 0.320 7.174 1.00 98.75 71 ALA A C 1
ATOM 520 O O . ALA A 1 71 ? 1.457 -0.135 7.742 1.00 98.75 71 ALA A O 1
ATOM 521 N N . CYS A 1 72 ? 2.614 1.618 6.913 1.00 98.69 72 CYS A N 1
ATOM 522 C CA . CYS A 1 72 ? 1.659 2.678 7.252 1.00 98.69 72 CYS A CA 1
ATOM 523 C C . CYS A 1 72 ? 1.321 2.774 8.754 1.00 98.69 72 CYS A C 1
ATOM 525 O O . CYS A 1 72 ? 0.243 3.235 9.134 1.00 98.69 72 CYS A O 1
ATOM 527 N N . GLU A 1 73 ? 2.237 2.344 9.628 1.00 98.56 73 GLU A N 1
ATOM 528 C CA . GLU A 1 73 ? 2.099 2.510 11.077 1.00 98.56 73 GLU A CA 1
ATOM 529 C C . GLU A 1 73 ? 1.931 4.006 11.429 1.00 98.56 73 GLU A C 1
ATOM 531 O O . GLU A 1 73 ? 2.698 4.848 10.966 1.00 98.56 73 GLU A O 1
ATOM 536 N N . TYR A 1 74 ? 0.930 4.365 12.236 1.00 98.25 74 TYR A N 1
ATOM 537 C CA . TYR A 1 74 ? 0.589 5.750 12.612 1.00 98.25 74 TYR A CA 1
ATOM 538 C C . TYR A 1 74 ? 0.318 6.716 11.445 1.00 98.25 74 TYR A C 1
ATOM 540 O O . TYR A 1 74 ? 0.442 7.930 11.618 1.00 98.25 74 TYR A O 1
ATOM 548 N N . MET A 1 75 ? -0.021 6.216 10.256 1.00 98.50 75 MET A N 1
ATOM 549 C CA . MET A 1 75 ? -0.398 7.064 9.123 1.00 98.50 75 MET A CA 1
ATOM 550 C C . MET A 1 75 ? -1.666 7.877 9.442 1.00 98.50 75 MET A C 1
ATOM 552 O O . MET A 1 75 ? -2.637 7.347 9.987 1.00 98.50 75 MET A O 1
ATOM 556 N N . THR A 1 76 ? -1.637 9.176 9.131 1.00 97.88 76 THR A N 1
ATOM 557 C CA . THR A 1 76 ? -2.728 10.130 9.416 1.00 97.88 76 THR A CA 1
ATOM 558 C C . THR A 1 76 ? -3.333 10.753 8.158 1.00 97.88 76 THR A C 1
ATOM 560 O O . THR A 1 76 ? -4.469 11.216 8.199 1.00 97.88 76 THR A O 1
ATOM 563 N N . SER A 1 77 ? -2.602 10.768 7.039 1.00 98.25 77 SER A N 1
ATOM 564 C CA . SER A 1 77 ? -3.061 11.267 5.736 1.00 98.25 77 SER A CA 1
ATOM 565 C C . SER A 1 77 ? -2.124 10.788 4.614 1.00 98.25 77 SER A C 1
ATOM 567 O O . SER A 1 77 ? -1.035 10.281 4.889 1.00 98.25 77 SER A O 1
ATOM 569 N N . GLY A 1 78 ? -2.525 10.983 3.357 1.00 98.31 78 GLY A N 1
ATOM 570 C CA . GLY A 1 78 ? -1.806 10.548 2.153 1.00 98.31 78 GLY A CA 1
ATOM 571 C C . GLY A 1 78 ? -2.411 9.301 1.504 1.00 98.31 78 GLY A C 1
ATOM 572 O O . GLY A 1 78 ? -3.368 8.716 2.028 1.00 98.31 78 GLY A O 1
ATOM 573 N N . ARG A 1 79 ? -1.841 8.900 0.364 1.00 98.75 79 ARG A N 1
ATOM 574 C CA . ARG A 1 79 ? -2.264 7.728 -0.417 1.00 98.75 79 ARG A CA 1
ATOM 575 C C . ARG A 1 79 ? -1.084 6.779 -0.609 1.00 98.75 79 ARG A C 1
ATOM 577 O O . ARG A 1 79 ? 0.024 7.213 -0.918 1.00 98.75 79 ARG A O 1
ATOM 584 N N . VAL A 1 80 ? -1.303 5.479 -0.436 1.00 98.88 80 VAL A N 1
ATOM 585 C CA . VAL A 1 80 ? -0.253 4.467 -0.635 1.00 98.88 80 VAL A CA 1
ATOM 586 C C . VAL A 1 80 ? -0.749 3.360 -1.553 1.00 98.88 80 VAL A C 1
ATOM 588 O O . VAL A 1 80 ? -1.721 2.693 -1.226 1.00 98.88 80 VAL A O 1
ATOM 591 N N . VAL A 1 81 ? -0.073 3.118 -2.674 1.00 98.88 81 VAL A N 1
ATOM 592 C CA . VAL A 1 81 ? -0.316 1.956 -3.542 1.00 98.88 81 VAL A CA 1
ATOM 593 C C . VAL A 1 81 ? 0.700 0.866 -3.218 1.00 98.88 81 VAL A C 1
ATOM 595 O O . VAL A 1 81 ? 1.902 1.128 -3.174 1.00 98.88 81 VAL A O 1
ATOM 598 N N . ILE A 1 82 ? 0.226 -0.363 -3.016 1.00 98.88 82 ILE A N 1
ATOM 599 C CA . ILE A 1 82 ? 1.069 -1.536 -2.751 1.00 98.88 82 ILE A CA 1
ATOM 600 C C . ILE A 1 82 ? 0.705 -2.630 -3.758 1.00 98.88 82 ILE A C 1
ATOM 602 O O . ILE A 1 82 ? -0.415 -3.142 -3.735 1.00 98.88 82 ILE A O 1
ATOM 606 N N . LEU A 1 83 ? 1.642 -2.990 -4.644 1.00 98.50 83 LEU A N 1
ATOM 607 C CA . LEU A 1 83 ? 1.418 -4.021 -5.669 1.00 98.50 83 LEU A CA 1
ATOM 608 C C . LEU A 1 83 ? 1.714 -5.455 -5.193 1.00 98.50 83 LEU A C 1
ATOM 610 O O . LEU A 1 83 ? 1.245 -6.411 -5.808 1.00 98.50 83 LEU A O 1
ATOM 614 N N . GLY A 1 84 ? 2.445 -5.614 -4.090 1.00 98.00 84 GLY A N 1
ATOM 615 C CA . GLY A 1 84 ? 2.829 -6.907 -3.515 1.00 98.00 84 GLY A CA 1
ATOM 616 C C . GLY A 1 84 ? 2.251 -7.160 -2.125 1.00 98.00 84 GLY A C 1
ATOM 617 O O . GLY A 1 84 ? 1.286 -6.523 -1.710 1.00 98.00 84 GLY A O 1
ATOM 618 N N . ASP A 1 85 ? 2.842 -8.097 -1.382 1.00 98.50 85 ASP A N 1
ATOM 619 C CA . ASP A 1 85 ? 2.437 -8.399 -0.006 1.00 98.50 85 ASP A CA 1
ATOM 620 C C . ASP A 1 85 ? 2.834 -7.246 0.950 1.00 98.50 85 ASP A C 1
ATOM 622 O O . ASP A 1 85 ? 4.032 -6.965 1.094 1.00 98.50 85 ASP A O 1
ATOM 626 N N . PRO A 1 86 ? 1.875 -6.594 1.642 1.00 98.44 86 PRO A N 1
ATOM 627 C CA . PRO A 1 86 ? 2.151 -5.485 2.562 1.00 98.44 86 PRO A CA 1
ATOM 628 C C . PRO A 1 86 ? 2.825 -5.920 3.874 1.00 98.44 86 PRO A C 1
ATOM 630 O O . PRO A 1 86 ? 3.222 -5.078 4.685 1.00 98.44 86 PRO A O 1
ATOM 633 N N . GLY A 1 87 ? 2.933 -7.229 4.106 1.00 98.12 87 GLY A N 1
ATOM 634 C CA . GLY A 1 87 ? 3.507 -7.801 5.310 1.00 98.12 87 GLY A CA 1
ATOM 635 C C . GLY A 1 87 ? 2.627 -7.646 6.549 1.00 98.12 87 GLY A C 1
ATOM 636 O O . GLY A 1 87 ? 1.530 -7.091 6.499 1.00 98.12 87 GLY A O 1
ATOM 637 N N . PRO A 1 88 ? 3.079 -8.191 7.689 1.00 98.31 88 PRO A N 1
ATOM 638 C CA . PRO A 1 88 ? 2.282 -8.233 8.906 1.00 98.31 88 PRO A CA 1
ATOM 639 C C . PRO A 1 88 ? 2.191 -6.867 9.599 1.00 98.31 88 PRO A C 1
ATOM 641 O O . PRO A 1 88 ? 3.071 -6.012 9.469 1.00 98.31 88 PRO A O 1
ATOM 644 N N . TRP A 1 89 ? 1.153 -6.714 10.420 1.00 98.31 89 TRP A N 1
ATOM 645 C CA . TRP A 1 89 ? 0.880 -5.519 11.227 1.00 98.31 89 TRP A CA 1
ATOM 646 C C . TRP A 1 89 ? 0.634 -4.247 10.404 1.00 98.31 89 TRP A C 1
ATOM 648 O O . TRP A 1 89 ? 0.947 -3.139 10.843 1.00 98.31 89 TRP A O 1
ATOM 658 N N . LEU A 1 90 ? 0.054 -4.408 9.216 1.00 98.75 90 LEU A N 1
ATOM 659 C CA . LEU A 1 90 ? -0.363 -3.319 8.342 1.00 98.75 90 LEU A CA 1
ATOM 660 C C . LEU A 1 90 ? -1.316 -2.363 9.073 1.00 98.75 90 LEU A C 1
ATOM 662 O O . LEU A 1 90 ? -2.276 -2.798 9.717 1.00 98.75 90 LEU A O 1
ATOM 666 N N . GLY A 1 91 ? -1.050 -1.060 8.959 1.00 98.31 91 GLY A N 1
ATOM 667 C CA . GLY A 1 91 ? -1.928 -0.009 9.474 1.00 98.31 91 GLY A CA 1
ATOM 668 C C . GLY A 1 91 ? -2.032 0.036 11.003 1.00 98.31 91 GLY A C 1
ATOM 669 O O . GLY A 1 91 ? -3.051 0.480 11.536 1.00 98.31 91 GLY A O 1
ATOM 670 N N . ALA A 1 92 ? -1.020 -0.438 11.737 1.00 98.31 92 ALA A N 1
ATOM 671 C CA . ALA A 1 92 ? -0.970 -0.307 13.195 1.00 98.31 92 ALA A CA 1
ATOM 672 C C . ALA A 1 92 ? -1.066 1.173 13.612 1.00 98.31 92 ALA A C 1
ATOM 674 O O . ALA A 1 92 ? -0.230 1.988 13.236 1.00 98.31 92 ALA A O 1
ATOM 675 N N . GLY A 1 93 ? -2.106 1.545 14.363 1.00 97.50 93 GLY A N 1
ATOM 676 C CA . GLY A 1 93 ? -2.318 2.934 14.786 1.00 97.50 93 GLY A CA 1
ATOM 677 C C . GLY A 1 93 ? -2.602 3.922 13.646 1.00 97.50 93 GLY A C 1
ATOM 678 O O . GLY A 1 93 ? -2.535 5.126 13.880 1.00 97.50 93 GLY A O 1
ATOM 679 N N . MET A 1 94 ? -2.898 3.444 12.432 1.00 97.94 94 MET A N 1
ATOM 680 C CA . MET A 1 94 ? -3.319 4.290 11.313 1.00 97.94 94 MET A CA 1
ATOM 681 C C . MET A 1 94 ? -4.684 4.918 11.621 1.00 97.94 94 MET A C 1
ATOM 683 O O . MET A 1 94 ? -5.640 4.215 11.952 1.00 97.94 94 MET A O 1
ATOM 687 N N . THR A 1 95 ? -4.772 6.244 11.519 1.00 97.25 95 THR A N 1
ATOM 688 C CA . THR A 1 95 ? -5.974 7.032 11.845 1.00 97.25 95 THR A CA 1
ATOM 689 C C . THR A 1 95 ? -6.514 7.846 10.677 1.00 97.25 95 THR A C 1
ATOM 691 O O . THR A 1 95 ? -7.619 8.374 10.783 1.00 97.25 95 THR A O 1
ATOM 694 N N . GLY A 1 96 ? -5.796 7.912 9.553 1.00 97.12 96 GLY A N 1
ATOM 695 C CA . GLY A 1 96 ? -6.268 8.569 8.337 1.00 97.12 96 GLY A CA 1
ATOM 696 C C . GLY A 1 96 ? -5.438 8.217 7.106 1.00 97.12 96 GLY A C 1
ATOM 697 O O . GLY A 1 96 ? -4.466 7.469 7.195 1.00 97.12 96 GLY A O 1
ATOM 698 N N . GLY A 1 97 ? -5.847 8.757 5.957 1.00 97.88 97 GLY A N 1
ATOM 699 C CA . GLY A 1 97 ? -5.324 8.387 4.641 1.00 97.88 97 GLY A CA 1
ATOM 700 C C . GLY A 1 97 ? -5.868 7.046 4.132 1.00 97.88 97 GLY A C 1
ATOM 701 O O . GLY A 1 97 ? -6.766 6.454 4.737 1.00 97.88 97 GLY A O 1
ATOM 702 N N . VAL A 1 98 ? -5.343 6.589 2.996 1.00 98.62 98 VAL A N 1
ATOM 703 C CA . VAL A 1 98 ? -5.837 5.398 2.290 1.00 98.62 98 VAL A CA 1
ATOM 704 C C . VAL A 1 98 ? -4.696 4.570 1.707 1.00 98.62 98 VAL A C 1
ATOM 706 O O . VAL A 1 98 ? -3.717 5.109 1.189 1.00 98.62 98 VAL A O 1
ATOM 709 N N . ILE A 1 99 ? -4.833 3.248 1.784 1.00 98.88 99 ILE A N 1
ATOM 710 C CA . ILE A 1 99 ? -3.952 2.292 1.114 1.00 98.88 99 ILE A CA 1
ATOM 711 C C . ILE A 1 99 ? -4.758 1.579 0.025 1.00 98.88 99 ILE A C 1
ATOM 713 O O . ILE A 1 99 ? -5.816 1.012 0.299 1.00 98.88 99 ILE A O 1
ATOM 717 N N . TYR A 1 100 ? -4.236 1.573 -1.195 1.00 98.88 100 TYR A N 1
ATOM 718 C CA . TYR A 1 100 ? -4.739 0.810 -2.329 1.00 98.88 100 TYR A CA 1
ATOM 719 C C . TYR A 1 100 ? -3.866 -0.426 -2.515 1.00 98.88 100 TYR A C 1
ATOM 721 O O . TYR A 1 100 ? -2.736 -0.361 -3.001 1.00 98.88 100 TYR A O 1
ATOM 729 N N . GLN A 1 101 ? -4.388 -1.565 -2.076 1.00 98.88 101 GLN A N 1
ATOM 730 C CA . GLN A 1 101 ? -3.662 -2.826 -2.036 1.00 98.88 101 GLN A CA 1
ATOM 731 C C . GLN A 1 101 ? -4.083 -3.701 -3.212 1.00 98.88 101 GLN A C 1
ATOM 733 O O . GLN A 1 101 ? -5.256 -4.062 -3.320 1.00 98.88 101 GLN A O 1
ATOM 738 N N . ARG A 1 102 ? -3.132 -4.086 -4.068 1.00 98.69 102 ARG A N 1
ATOM 739 C CA . ARG A 1 102 ? -3.398 -5.050 -5.139 1.00 98.69 102 ARG A CA 1
ATOM 740 C C . ARG A 1 102 ? -3.728 -6.418 -4.547 1.00 98.69 102 ARG A C 1
ATOM 742 O O . ARG A 1 102 ? -3.086 -6.859 -3.590 1.00 98.69 102 ARG A O 1
ATOM 749 N N . ILE A 1 103 ? -4.697 -7.102 -5.142 1.00 98.50 103 ILE A N 1
ATOM 750 C CA . ILE A 1 103 ? -4.995 -8.510 -4.883 1.00 98.50 103 ILE A CA 1
ATOM 751 C C . ILE A 1 103 ? -4.563 -9.366 -6.075 1.00 98.50 103 ILE A C 1
ATOM 753 O O . ILE A 1 103 ? -4.683 -8.960 -7.228 1.00 98.50 103 ILE A O 1
ATOM 757 N N . GLN A 1 104 ? -4.039 -10.551 -5.778 1.00 97.75 104 GLN A N 1
ATOM 758 C CA . GLN A 1 104 ? -3.525 -11.525 -6.748 1.00 97.75 104 GLN A CA 1
ATOM 759 C C . GLN A 1 104 ? -3.963 -12.928 -6.294 1.00 97.75 104 GLN A C 1
ATOM 761 O O . GLN A 1 104 ? -3.181 -13.656 -5.664 1.00 97.75 104 GLN A O 1
ATOM 766 N N . PRO A 1 105 ? -5.251 -13.288 -6.486 1.00 97.12 105 PRO A N 1
ATOM 767 C CA . PRO A 1 105 ? -5.812 -14.557 -6.020 1.00 97.12 105 PRO A CA 1
ATOM 768 C C . PRO A 1 105 ? -5.061 -15.798 -6.518 1.00 97.12 105 PRO A C 1
ATOM 770 O O . PRO A 1 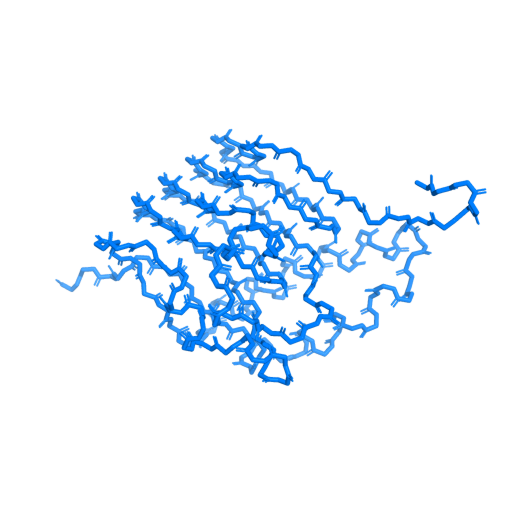105 ? -4.976 -16.783 -5.789 1.00 97.12 105 PRO A O 1
ATOM 773 N N . GLU A 1 106 ? -4.470 -15.734 -7.709 1.00 95.88 106 GLU A N 1
ATOM 774 C CA . GLU A 1 106 ? -3.654 -16.779 -8.334 1.00 95.88 106 GLU A CA 1
ATOM 775 C C . GLU A 1 106 ? -2.411 -17.164 -7.514 1.00 95.88 106 GLU A C 1
ATOM 777 O O . GLU A 1 106 ? -1.968 -18.309 -7.556 1.00 95.88 106 GLU A O 1
ATOM 782 N N . PHE A 1 107 ? -1.905 -16.241 -6.696 1.00 96.88 107 PHE A N 1
ATOM 783 C CA . PHE A 1 107 ? -0.809 -16.463 -5.750 1.00 96.88 107 PHE A CA 1
ATOM 784 C C . PHE A 1 107 ? -1.297 -16.509 -4.292 1.00 96.88 107 PHE A C 1
ATOM 786 O O . PHE A 1 107 ? -0.502 -16.526 -3.355 1.00 96.88 107 PHE A O 1
ATOM 793 N N . GLY A 1 108 ? -2.611 -16.502 -4.063 1.00 97.94 108 GLY A N 1
ATOM 794 C CA . GLY A 1 108 ? -3.211 -16.528 -2.731 1.00 97.94 108 GLY A CA 1
ATOM 795 C C . GLY A 1 108 ? -3.261 -15.177 -2.006 1.00 97.94 108 GLY A C 1
ATOM 796 O O . GLY A 1 108 ? -3.830 -15.122 -0.910 1.00 97.94 108 GLY A O 1
ATOM 797 N N . LEU A 1 109 ? -2.754 -14.081 -2.594 1.00 98.44 109 LEU A N 1
ATOM 798 C CA . LEU A 1 109 ? -2.857 -12.718 -2.044 1.00 98.44 109 LEU A CA 1
ATOM 799 C C . LEU A 1 109 ? -4.269 -12.157 -2.274 1.00 98.44 109 LEU A C 1
ATOM 801 O O . LEU A 1 109 ? -4.509 -11.269 -3.085 1.00 98.44 109 LEU A O 1
ATOM 805 N N . THR A 1 110 ? -5.232 -12.738 -1.572 1.00 98.56 110 THR A N 1
ATOM 806 C CA . THR A 1 110 ? -6.654 -12.376 -1.606 1.00 98.56 110 THR A CA 1
ATOM 807 C C . THR A 1 110 ? -6.979 -11.285 -0.587 1.00 98.56 110 THR A C 1
ATOM 809 O O . THR A 1 110 ? -6.210 -11.051 0.344 1.00 98.56 110 THR A O 1
ATOM 812 N N . ALA A 1 111 ? -8.168 -10.681 -0.675 1.00 98.44 111 ALA A N 1
ATOM 813 C CA . ALA A 1 111 ? -8.661 -9.761 0.356 1.00 98.44 111 ALA A CA 1
ATOM 814 C C . ALA A 1 111 ? -8.629 -10.382 1.770 1.00 98.44 111 ALA A C 1
ATOM 816 O O . ALA A 1 111 ? -8.270 -9.710 2.733 1.00 98.44 111 ALA A O 1
ATOM 817 N N . GLU A 1 112 ? -8.917 -11.682 1.903 1.00 98.38 112 GLU A N 1
ATOM 818 C CA . GLU A 1 112 ? -8.803 -12.401 3.179 1.00 98.38 112 GLU A CA 1
ATOM 819 C C . GLU A 1 112 ? -7.349 -12.553 3.645 1.00 98.38 112 GLU A C 1
ATOM 821 O O . GLU A 1 112 ? -7.066 -12.464 4.840 1.00 98.38 112 GLU A O 1
ATOM 826 N N . ALA A 1 113 ? -6.401 -12.741 2.723 1.00 98.31 113 ALA A N 1
ATOM 827 C CA . ALA A 1 113 ? -4.979 -12.730 3.058 1.00 98.31 113 ALA A CA 1
ATOM 828 C C . ALA A 1 113 ? -4.520 -11.354 3.551 1.00 98.31 113 ALA A C 1
ATOM 830 O O . ALA A 1 113 ? -3.795 -11.284 4.546 1.00 98.31 113 ALA A O 1
ATOM 831 N N . ILE A 1 114 ? -4.991 -10.277 2.914 1.00 98.62 114 ILE A N 1
ATOM 832 C CA . ILE A 1 114 ? -4.747 -8.893 3.340 1.00 98.62 114 ILE A CA 1
ATOM 833 C C . ILE A 1 114 ? -5.356 -8.619 4.720 1.00 98.62 114 ILE A C 1
ATOM 835 O O . ILE A 1 114 ? -4.689 -8.039 5.573 1.00 98.62 114 ILE A O 1
ATOM 839 N N . LYS A 1 115 ? -6.570 -9.107 5.010 1.00 98.31 115 LYS A N 1
ATOM 840 C CA . LYS A 1 115 ? -7.169 -8.992 6.353 1.00 98.31 115 LYS A CA 1
ATOM 841 C C . LYS A 1 115 ? -6.296 -9.631 7.436 1.00 98.31 115 LYS A C 1
ATOM 843 O O . LYS A 1 115 ? -6.119 -9.035 8.493 1.00 98.31 115 LYS A O 1
ATOM 848 N N . ARG A 1 116 ? -5.682 -10.792 7.168 1.00 97.56 116 ARG A N 1
ATOM 849 C CA . ARG A 1 116 ? -4.734 -11.439 8.105 1.00 97.56 116 ARG A CA 1
ATOM 850 C C . ARG A 1 116 ? -3.450 -10.634 8.342 1.00 97.56 116 ARG A C 1
ATOM 852 O O . ARG A 1 116 ? -2.751 -10.894 9.317 1.00 97.56 116 ARG A O 1
ATOM 859 N N . ARG A 1 117 ? -3.121 -9.688 7.457 1.00 98.31 117 ARG A N 1
ATOM 860 C CA . ARG A 1 117 ? -1.943 -8.812 7.556 1.00 98.31 117 ARG A CA 1
ATOM 861 C C . ARG A 1 117 ? -2.204 -7.549 8.372 1.00 98.31 117 ARG A C 1
ATOM 863 O O . ARG A 1 117 ? -1.240 -6.922 8.807 1.00 98.31 117 ARG A O 1
ATOM 870 N N . LEU A 1 118 ? -3.465 -7.199 8.631 1.00 98.56 118 LEU A N 1
ATOM 871 C CA . LEU A 1 118 ? -3.814 -6.056 9.475 1.00 98.56 118 LEU A CA 1
ATOM 872 C C . LEU A 1 118 ? -3.290 -6.224 10.905 1.00 98.56 118 LEU A C 1
ATOM 874 O O . LEU A 1 118 ? -3.269 -7.319 11.469 1.00 98.56 118 LEU A O 1
ATOM 878 N N . ALA A 1 119 ? -2.873 -5.115 11.509 1.00 97.94 119 ALA A N 1
ATOM 879 C CA . ALA A 1 119 ? -2.504 -5.093 12.917 1.00 97.94 119 ALA A CA 1
ATOM 880 C C . ALA A 1 119 ? -3.707 -5.394 13.823 1.00 97.94 119 ALA A C 1
ATOM 882 O O . ALA A 1 119 ? -4.804 -4.874 13.622 1.00 97.94 119 ALA A O 1
ATOM 883 N N . ALA A 1 120 ? -3.493 -6.191 14.870 1.00 96.44 120 ALA A N 1
ATOM 884 C CA . ALA A 1 120 ? -4.530 -6.461 15.860 1.00 96.44 120 ALA A CA 1
ATOM 885 C C . ALA A 1 120 ? -4.989 -5.159 16.543 1.00 96.44 120 ALA A C 1
ATOM 887 O O . ALA A 1 120 ? -4.164 -4.357 16.978 1.00 96.44 120 ALA A O 1
ATOM 888 N N . GLY A 1 121 ? -6.306 -4.958 16.642 1.00 92.19 121 GLY A N 1
ATOM 889 C CA . GLY A 1 121 ? -6.897 -3.776 17.280 1.00 92.19 121 GLY A CA 1
ATOM 890 C C . GLY A 1 121 ? -6.819 -2.485 16.458 1.00 92.19 121 GLY A C 1
ATOM 891 O O . GLY A 1 121 ? -7.150 -1.423 16.981 1.00 92.19 121 GLY A O 1
ATOM 892 N N . THR A 1 122 ? -6.394 -2.550 15.191 1.00 95.62 122 THR A N 1
ATOM 893 C CA . THR A 1 122 ? -6.495 -1.396 14.291 1.00 95.62 122 THR A CA 1
ATOM 894 C C . THR A 1 122 ? -7.954 -1.048 13.983 1.00 95.62 122 THR A C 1
ATOM 896 O O . THR A 1 122 ? -8.834 -1.907 14.017 1.00 95.62 122 THR A O 1
ATOM 899 N N . ILE A 1 123 ? -8.201 0.224 13.666 1.00 96.00 123 ILE A N 1
ATOM 900 C CA . ILE A 1 123 ? -9.509 0.726 13.217 1.00 96.00 123 ILE A CA 1
ATOM 901 C C . ILE A 1 123 ? -9.651 0.713 11.689 1.00 96.00 123 ILE A C 1
ATOM 903 O O . ILE A 1 123 ? -10.679 1.154 11.171 1.00 96.00 123 ILE A O 1
ATOM 907 N N . VAL A 1 124 ? -8.611 0.276 10.969 1.00 96.88 124 VAL A N 1
ATOM 908 C CA . VAL A 1 124 ? -8.649 0.157 9.509 1.00 96.88 124 VAL A CA 1
ATOM 909 C C . VAL A 1 124 ? -9.353 -1.122 9.080 1.00 96.88 124 VAL A C 1
ATOM 911 O O . VAL A 1 124 ? -9.218 -2.167 9.714 1.00 96.88 124 VAL A O 1
ATOM 914 N N . GLU A 1 125 ? -10.083 -1.044 7.976 1.00 97.62 125 GLU A N 1
ATOM 915 C CA . GLU A 1 125 ? -10.810 -2.171 7.400 1.00 97.62 125 GLU A CA 1
ATOM 916 C C . GLU A 1 125 ? -10.401 -2.364 5.939 1.00 97.62 125 GLU A C 1
ATOM 918 O O . GLU A 1 125 ? -10.147 -1.394 5.226 1.00 97.62 125 GLU A O 1
ATOM 923 N N . VAL A 1 126 ? -10.364 -3.622 5.488 1.00 98.38 126 VAL A N 1
ATOM 924 C CA . VAL A 1 126 ? -10.282 -3.940 4.057 1.00 98.38 126 VAL A CA 1
ATOM 925 C C . VAL A 1 126 ? -11.680 -3.802 3.462 1.00 98.38 126 VAL A C 1
ATOM 927 O O . VAL A 1 126 ? -12.595 -4.531 3.848 1.00 98.38 126 VAL A O 1
ATOM 930 N N . GLN A 1 127 ? -11.827 -2.878 2.525 1.00 97.25 127 GLN A N 1
ATOM 931 C CA . GLN A 1 127 ? -13.073 -2.477 1.888 1.00 97.25 127 GLN A CA 1
ATOM 932 C C . GLN A 1 127 ? -12.988 -2.706 0.369 1.00 97.25 127 GLN A C 1
ATOM 934 O O . GLN A 1 127 ? -11.896 -2.655 -0.210 1.00 97.25 127 GLN A O 1
ATOM 939 N N . PRO A 1 128 ? -14.124 -2.946 -0.307 1.00 96.88 128 PRO A N 1
ATOM 940 C CA . PRO A 1 128 ? -14.187 -2.862 -1.761 1.00 96.88 128 PRO A CA 1
ATOM 941 C C . PRO A 1 128 ? -13.756 -1.478 -2.259 1.00 96.88 128 PRO A C 1
ATOM 943 O O . PRO A 1 128 ? -13.866 -0.484 -1.539 1.00 96.88 128 PRO A O 1
ATOM 946 N N . MET A 1 129 ? -13.287 -1.418 -3.502 1.00 97.19 129 MET A N 1
ATOM 947 C CA . MET A 1 129 ? -12.990 -0.150 -4.163 1.00 97.19 129 MET A CA 1
ATOM 948 C C . MET A 1 129 ? -14.276 0.652 -4.403 1.00 97.19 129 MET A C 1
ATOM 950 O O . MET A 1 129 ? -15.293 0.094 -4.816 1.00 97.19 129 MET A O 1
ATOM 954 N N . ASP A 1 130 ? -14.209 1.959 -4.164 1.00 94.94 130 ASP A N 1
ATOM 955 C CA . ASP A 1 130 ? -15.223 2.942 -4.546 1.00 94.94 130 ASP A CA 1
ATOM 956 C C . ASP A 1 130 ? -14.747 3.770 -5.751 1.00 94.94 130 ASP A C 1
ATOM 958 O O . ASP A 1 130 ? -13.598 3.660 -6.180 1.00 94.94 130 ASP A O 1
ATOM 962 N N . GLU A 1 131 ? -15.632 4.592 -6.320 1.00 95.50 131 GLU A N 1
ATOM 963 C CA . GLU A 1 131 ? -15.321 5.415 -7.501 1.00 95.50 131 GLU A CA 1
ATOM 964 C C . GLU A 1 131 ? -14.125 6.348 -7.255 1.00 95.50 131 GLU A C 1
ATOM 966 O O . GLU A 1 131 ? -13.242 6.453 -8.101 1.00 95.50 131 GLU A O 1
ATOM 971 N N . TYR A 1 132 ? -14.038 6.949 -6.064 1.00 95.50 132 TYR A N 1
ATOM 972 C CA . TYR A 1 132 ? -12.894 7.775 -5.670 1.00 95.50 132 TYR A CA 1
ATOM 973 C C . TYR A 1 132 ? -11.588 6.975 -5.644 1.00 95.50 132 TYR A C 1
ATOM 975 O O . TYR A 1 132 ? -10.575 7.433 -6.165 1.00 95.50 132 TYR A O 1
ATOM 983 N N . GLY A 1 133 ? -11.611 5.760 -5.090 1.00 97.44 133 GLY A N 1
ATOM 984 C CA . GLY A 1 133 ? -10.445 4.887 -5.079 1.00 97.44 133 GLY A CA 1
ATOM 985 C C . GLY A 1 133 ? -9.998 4.458 -6.474 1.00 97.44 133 GLY A C 1
ATOM 986 O O . GLY A 1 133 ? -8.803 4.313 -6.716 1.00 97.44 133 GLY A O 1
ATOM 987 N N . VAL A 1 134 ? -10.935 4.263 -7.405 1.00 98.38 134 VAL A N 1
ATOM 988 C CA . VAL A 1 134 ? -10.608 3.948 -8.803 1.00 98.38 134 VAL A CA 1
ATOM 989 C C . VAL A 1 134 ? -9.834 5.090 -9.450 1.00 98.38 134 VAL A C 1
ATOM 991 O O . VAL A 1 134 ? -8.817 4.836 -10.097 1.00 98.38 134 VAL A O 1
ATOM 994 N N . GLU A 1 135 ? -10.284 6.328 -9.260 1.00 98.44 135 GLU A N 1
ATOM 995 C CA . GLU A 1 135 ? -9.606 7.502 -9.811 1.00 98.44 135 GLU A CA 1
ATOM 996 C C . GLU A 1 135 ? -8.236 7.732 -9.158 1.00 98.44 135 GLU A C 1
ATOM 998 O O . GLU A 1 135 ? -7.259 7.949 -9.873 1.00 98.44 135 GLU A O 1
ATOM 1003 N N . ASP A 1 136 ? -8.118 7.556 -7.838 1.00 98.50 136 ASP A N 1
ATOM 1004 C CA . ASP A 1 136 ? -6.828 7.630 -7.138 1.00 98.50 136 ASP A CA 1
ATOM 1005 C C . ASP A 1 136 ? -5.820 6.599 -7.673 1.00 98.50 136 ASP A C 1
ATOM 1007 O O . ASP A 1 136 ? -4.661 6.923 -7.936 1.00 98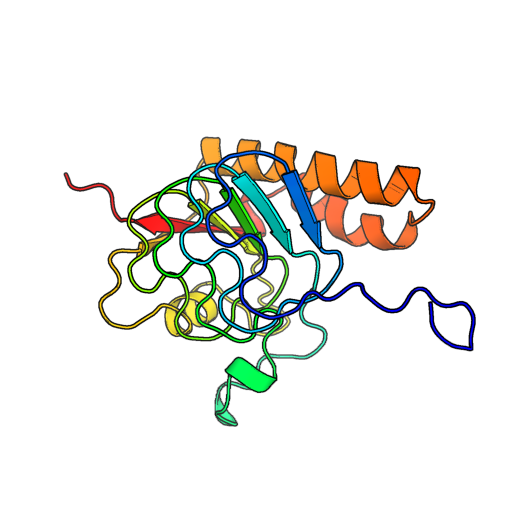.50 136 ASP A O 1
ATOM 1011 N N . VAL A 1 137 ? -6.241 5.341 -7.856 1.00 98.56 137 VAL A N 1
ATOM 1012 C CA . VAL A 1 137 ? -5.361 4.298 -8.409 1.00 98.56 137 VAL A CA 1
ATOM 1013 C C . VAL A 1 137 ? -4.976 4.622 -9.849 1.00 98.56 137 VAL A C 1
ATOM 1015 O O . VAL A 1 137 ? -3.822 4.408 -10.222 1.00 98.56 137 VAL A O 1
ATOM 1018 N N . ARG A 1 138 ? -5.901 5.159 -10.655 1.00 98.50 138 ARG A N 1
ATOM 1019 C CA . ARG A 1 138 ? -5.603 5.583 -12.030 1.00 98.50 138 ARG A CA 1
ATOM 1020 C C . ARG A 1 138 ? -4.562 6.689 -12.080 1.00 98.50 138 ARG A C 1
ATOM 1022 O O . ARG A 1 138 ? -3.625 6.600 -12.869 1.00 98.50 138 ARG A O 1
ATOM 1029 N N . GLU A 1 139 ? -4.695 7.693 -11.226 1.00 98.62 139 GLU A N 1
ATOM 1030 C CA . GLU A 1 139 ? -3.729 8.783 -11.117 1.00 98.62 139 GLU A CA 1
ATOM 1031 C C . GLU A 1 139 ? -2.346 8.255 -10.709 1.00 98.62 139 GLU A C 1
ATOM 1033 O O . GLU A 1 139 ? -1.355 8.457 -11.416 1.00 98.62 139 GLU A O 1
ATOM 1038 N N . LEU A 1 140 ? -2.278 7.514 -9.599 1.00 98.62 140 LEU A N 1
ATOM 1039 C CA . LEU A 1 140 ? -1.016 7.043 -9.031 1.00 98.62 140 LEU A CA 1
ATOM 1040 C C . LEU A 1 140 ? -0.312 6.042 -9.957 1.00 98.62 140 LEU A C 1
ATOM 1042 O O . LEU A 1 140 ? 0.874 6.203 -10.254 1.00 98.62 140 LEU A O 1
ATOM 1046 N N . LEU A 1 141 ? -1.024 5.037 -10.477 1.00 97.69 141 LEU A N 1
ATOM 1047 C CA . LEU A 1 141 ? -0.434 4.103 -11.441 1.00 97.69 141 LEU A CA 1
ATOM 1048 C C . LEU A 1 141 ? -0.091 4.782 -12.765 1.00 97.69 141 LEU A C 1
ATOM 1050 O O . LEU A 1 141 ? 0.917 4.421 -13.364 1.00 97.69 141 LEU A O 1
ATOM 1054 N N . GLY A 1 142 ? -0.862 5.782 -13.196 1.00 97.69 142 GLY A N 1
ATOM 1055 C CA . GLY A 1 142 ? -0.526 6.603 -14.356 1.00 97.69 142 GLY A CA 1
ATOM 1056 C C . GLY A 1 142 ? 0.826 7.298 -14.186 1.00 97.69 142 GLY A C 1
ATOM 1057 O O . GLY A 1 142 ? 1.680 7.214 -15.069 1.00 97.69 142 GLY A O 1
ATOM 1058 N N . HIS A 1 143 ? 1.079 7.898 -13.018 1.00 97.56 143 HIS A N 1
ATOM 1059 C CA . HIS A 1 143 ? 2.394 8.456 -12.698 1.00 97.56 143 HIS A CA 1
ATOM 1060 C C . HIS A 1 143 ? 3.499 7.396 -12.696 1.00 97.56 143 HIS A C 1
ATOM 1062 O O . HIS A 1 143 ? 4.589 7.647 -13.212 1.00 97.56 143 HIS A O 1
ATOM 1068 N N . TYR A 1 144 ? 3.231 6.213 -12.140 1.00 96.25 144 TYR A N 1
ATOM 1069 C CA . TYR A 1 144 ? 4.216 5.135 -12.110 1.00 96.25 144 TYR A CA 1
ATOM 1070 C C . TYR A 1 144 ? 4.578 4.640 -13.518 1.00 96.25 144 TYR A C 1
ATOM 1072 O O . TYR A 1 144 ? 5.760 4.576 -13.859 1.00 96.25 144 TYR A O 1
ATOM 1080 N N . ILE A 1 145 ? 3.573 4.374 -14.356 1.00 95.19 145 ILE A N 1
ATOM 1081 C CA . ILE A 1 145 ? 3.741 3.977 -15.759 1.00 95.19 145 ILE A CA 1
ATOM 1082 C C . ILE A 1 145 ? 4.546 5.036 -16.514 1.00 95.19 145 ILE A C 1
ATOM 1084 O O . ILE A 1 145 ? 5.547 4.703 -17.143 1.00 95.19 145 ILE A O 1
ATOM 1088 N N . GLN A 1 146 ? 4.186 6.315 -16.377 1.00 94.56 146 GLN A N 1
ATOM 1089 C CA . GLN A 1 146 ? 4.888 7.409 -17.048 1.00 94.56 146 GLN A CA 1
ATOM 1090 C C . GLN A 1 146 ? 6.374 7.467 -16.667 1.00 94.56 146 GLN A C 1
ATOM 1092 O O . GLN A 1 146 ? 7.229 7.726 -17.519 1.00 94.56 146 GLN A O 1
ATOM 1097 N N . VAL A 1 147 ? 6.703 7.232 -15.391 1.00 92.56 147 VAL A N 1
ATOM 1098 C CA . VAL A 1 147 ? 8.097 7.179 -14.929 1.00 92.56 147 VAL A CA 1
ATOM 1099 C C . VAL A 1 147 ? 8.837 5.995 -15.548 1.00 92.56 147 VAL A C 1
ATOM 1101 O O . VAL A 1 147 ? 9.974 6.172 -15.985 1.00 92.56 147 VAL A O 1
ATOM 1104 N N . LEU A 1 148 ? 8.222 4.815 -15.629 1.00 90.62 148 LEU A N 1
ATOM 1105 C CA . LEU A 1 148 ? 8.834 3.636 -16.249 1.00 90.62 148 LEU A CA 1
ATOM 1106 C C . LEU A 1 148 ? 9.061 3.829 -17.758 1.00 90.62 148 LEU A C 1
ATOM 1108 O O . LEU A 1 148 ? 10.161 3.563 -18.251 1.00 90.62 148 LEU A O 1
ATOM 1112 N N . GLU A 1 149 ? 8.070 4.358 -18.480 1.00 89.94 149 GLU A N 1
ATOM 1113 C CA . GLU A 1 149 ? 8.169 4.674 -19.911 1.00 89.94 149 GLU A CA 1
ATOM 1114 C C . GLU A 1 149 ? 9.306 5.664 -20.190 1.00 89.94 149 GLU A C 1
ATOM 1116 O O . GLU A 1 149 ? 10.182 5.394 -21.014 1.00 89.94 149 GLU A O 1
ATOM 1121 N N . ASN A 1 150 ? 9.371 6.762 -19.428 1.00 90.38 150 ASN A N 1
ATOM 1122 C CA . ASN A 1 150 ? 10.420 7.779 -19.566 1.00 90.38 150 ASN A CA 1
ATOM 1123 C C . ASN A 1 150 ? 11.828 7.241 -19.264 1.00 90.38 150 ASN A C 1
ATOM 1125 O O . ASN A 1 150 ? 12.824 7.836 -19.673 1.00 90.38 150 ASN A O 1
ATOM 1129 N N . ASN A 1 151 ? 11.924 6.117 -18.551 1.00 85.50 151 ASN A N 1
ATOM 1130 C CA . ASN A 1 151 ? 13.180 5.450 -18.222 1.00 85.50 151 ASN A CA 1
ATOM 1131 C C . ASN A 1 151 ? 13.475 4.230 -19.115 1.00 85.50 151 ASN A C 1
ATOM 1133 O O . ASN A 1 151 ? 14.397 3.468 -18.796 1.00 85.50 151 ASN A O 1
ATOM 1137 N N . ASN A 1 152 ? 12.748 4.086 -20.233 1.00 83.19 152 ASN A N 1
ATOM 1138 C CA . ASN A 1 152 ? 12.838 3.004 -21.219 1.00 83.19 152 ASN A CA 1
ATOM 1139 C C . ASN A 1 152 ? 12.604 1.603 -20.625 1.00 83.19 152 ASN A C 1
ATOM 1141 O O . ASN A 1 152 ? 13.299 0.649 -20.970 1.00 83.19 152 ASN A O 1
ATOM 1145 N N . GLN A 1 153 ? 11.640 1.474 -19.710 1.00 80.88 153 GLN A N 1
ATOM 1146 C CA . GLN A 1 153 ? 11.256 0.206 -19.074 1.00 80.88 153 GLN A CA 1
ATOM 1147 C C . GLN A 1 153 ? 9.864 -0.253 -19.536 1.00 80.88 153 GLN A C 1
ATOM 1149 O O . GLN A 1 153 ? 9.011 -0.563 -18.710 1.00 80.88 153 GLN A O 1
ATOM 1154 N N . ALA A 1 154 ? 9.629 -0.292 -20.851 1.00 73.12 154 ALA A N 1
ATOM 1155 C CA . ALA A 1 154 ? 8.323 -0.631 -21.429 1.00 73.12 154 ALA A CA 1
ATOM 1156 C C . ALA A 1 154 ? 7.831 -2.042 -21.045 1.00 73.12 154 ALA A C 1
ATOM 1158 O O . ALA A 1 154 ? 6.660 -2.228 -20.752 1.00 73.12 154 ALA A O 1
ATOM 1159 N N . GLU A 1 155 ? 8.727 -3.025 -20.942 1.00 76.62 155 GLU A N 1
ATOM 1160 C CA . GLU A 1 155 ? 8.355 -4.381 -20.501 1.00 76.62 155 GLU A CA 1
ATOM 1161 C C . GLU A 1 155 ? 7.803 -4.398 -19.062 1.00 76.62 155 GLU A C 1
ATOM 1163 O O . GLU A 1 155 ? 6.940 -5.203 -18.727 1.00 76.62 155 GLU A O 1
ATOM 1168 N N . ALA A 1 156 ? 8.255 -3.477 -18.201 1.00 77.62 156 ALA A N 1
ATOM 1169 C CA . ALA A 1 156 ? 7.774 -3.380 -16.824 1.00 77.62 156 ALA A CA 1
ATOM 1170 C C . ALA A 1 156 ? 6.375 -2.744 -16.720 1.00 77.62 156 ALA A C 1
ATOM 1172 O O . ALA A 1 156 ? 5.740 -2.859 -15.672 1.00 77.62 156 ALA A O 1
ATOM 1173 N N . THR A 1 157 ? 5.885 -2.070 -17.770 1.00 84.38 157 THR A N 1
ATOM 1174 C CA . THR A 1 157 ? 4.560 -1.428 -17.764 1.00 84.38 157 THR A CA 1
ATOM 1175 C C . THR A 1 157 ? 3.450 -2.328 -18.291 1.00 84.38 157 THR A C 1
ATOM 1177 O O . THR A 1 157 ? 2.289 -2.086 -17.962 1.00 84.38 157 THR A O 1
ATOM 1180 N N . GLU A 1 158 ? 3.770 -3.393 -19.035 1.00 85.75 158 GLU A N 1
ATOM 1181 C CA . GLU A 1 158 ? 2.773 -4.292 -19.639 1.00 85.75 158 GLU A CA 1
ATOM 1182 C C . GLU A 1 158 ? 1.789 -4.854 -18.606 1.00 85.75 158 GLU A C 1
ATOM 1184 O O . GLU A 1 158 ? 0.576 -4.842 -18.822 1.00 85.75 158 GLU A O 1
ATOM 1189 N N . ASN A 1 159 ? 2.296 -5.249 -17.437 1.00 88.00 159 ASN A N 1
ATOM 1190 C CA . ASN A 1 159 ? 1.476 -5.794 -16.354 1.00 88.00 159 ASN A CA 1
ATOM 1191 C C . ASN A 1 159 ? 0.674 -4.724 -15.594 1.00 88.00 159 ASN A C 1
ATOM 1193 O O . ASN A 1 159 ? -0.228 -5.072 -14.835 1.00 88.00 159 ASN A O 1
ATOM 1197 N N . LEU A 1 160 ? 0.963 -3.432 -15.791 1.00 93.94 160 LEU A N 1
ATOM 1198 C CA . LEU A 1 160 ? 0.303 -2.327 -15.091 1.00 93.94 160 LEU A CA 1
ATOM 1199 C C . LEU A 1 160 ? -0.932 -1.803 -15.834 1.00 93.94 160 LEU A C 1
ATOM 1201 O O . LEU A 1 160 ? -1.880 -1.359 -15.186 1.00 93.94 160 LEU A O 1
ATOM 1205 N N . TYR A 1 161 ? -0.977 -1.873 -17.169 1.00 94.75 161 TYR A N 1
ATOM 1206 C CA . TYR A 1 161 ? -2.141 -1.379 -17.918 1.00 94.75 161 TYR A CA 1
ATOM 1207 C C . TYR A 1 161 ? -3.449 -2.122 -17.606 1.00 94.75 161 TYR A C 1
ATOM 1209 O O . TYR A 1 161 ? -4.470 -1.446 -17.469 1.00 94.75 161 TYR A O 1
ATOM 1217 N N . PRO A 1 162 ? -3.482 -3.461 -17.434 1.00 95.56 162 PRO A N 1
ATOM 1218 C CA . PRO A 1 162 ? -4.705 -4.148 -17.012 1.00 95.56 162 PRO A CA 1
ATOM 1219 C C . PRO A 1 162 ? -5.206 -3.660 -15.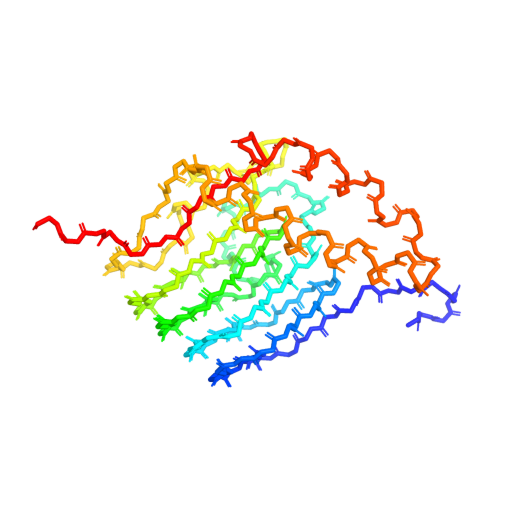646 1.00 95.56 162 PRO A C 1
ATOM 1221 O O . PRO A 1 162 ? -6.407 -3.456 -15.455 1.00 95.56 162 PRO A O 1
ATOM 1224 N N . LEU A 1 163 ? -4.275 -3.394 -14.722 1.00 96.81 163 LEU A N 1
ATOM 1225 C CA . LEU A 1 163 ? -4.571 -2.859 -13.392 1.00 96.81 163 LEU A CA 1
ATOM 1226 C C . LEU A 1 163 ? -5.191 -1.462 -13.484 1.00 96.81 163 LEU A C 1
ATOM 1228 O O . LEU A 1 163 ? -6.188 -1.185 -12.821 1.00 96.81 163 LEU A O 1
ATOM 1232 N N . LEU A 1 164 ? -4.625 -0.608 -14.342 1.00 95.44 164 LEU A N 1
ATOM 1233 C CA . LEU A 1 164 ? -5.107 0.745 -14.618 1.00 95.44 164 LEU A CA 1
ATOM 1234 C C . LEU A 1 164 ? -6.489 0.748 -15.293 1.00 95.44 164 LEU A C 1
ATOM 1236 O O . LEU A 1 164 ? -7.335 1.599 -15.000 1.00 95.44 164 LEU A O 1
ATOM 1240 N N . ALA A 1 165 ? -6.725 -0.205 -16.198 1.00 97.12 165 ALA A N 1
ATOM 1241 C CA . ALA A 1 165 ? -7.968 -0.318 -16.950 1.00 97.12 165 ALA A CA 1
ATOM 1242 C C . ALA A 1 165 ? -9.147 -0.681 -16.038 1.00 97.12 165 ALA A C 1
ATOM 1244 O O . ALA A 1 165 ? -10.232 -0.106 -16.177 1.00 97.12 165 ALA A O 1
ATOM 1245 N N . ASN A 1 166 ? -8.934 -1.591 -15.079 1.00 97.00 166 ASN A N 1
ATOM 1246 C CA . ASN A 1 166 ? -9.981 -2.036 -14.163 1.00 97.00 166 ASN A CA 1
ATOM 1247 C C . ASN A 1 166 ? -9.514 -2.144 -12.693 1.00 97.00 166 ASN A C 1
ATOM 1249 O O . ASN A 1 166 ? -9.411 -3.248 -12.153 1.00 97.00 166 ASN A O 1
ATOM 1253 N N . PRO A 1 167 ? -9.292 -1.018 -11.989 1.00 98.19 167 PRO A N 1
ATOM 1254 C CA . PRO A 1 167 ? -8.861 -1.055 -10.592 1.00 98.19 167 PRO A CA 1
ATOM 1255 C C . PRO A 1 167 ? -9.852 -1.766 -9.658 1.00 98.19 167 PRO A C 1
ATOM 1257 O O . PRO A 1 167 ? -9.432 -2.382 -8.681 1.00 98.19 167 PRO A O 1
ATOM 1260 N N . LEU A 1 168 ? -11.155 -1.735 -9.976 1.00 97.19 168 LEU A N 1
ATOM 1261 C CA . LEU A 1 168 ? -12.225 -2.330 -9.160 1.00 97.19 168 LEU A CA 1
ATOM 1262 C C . LEU A 1 168 ? -12.037 -3.829 -8.899 1.00 97.19 168 LEU A C 1
ATOM 1264 O O . LEU A 1 168 ? -12.435 -4.314 -7.844 1.00 97.19 168 LEU A O 1
ATOM 1268 N N . VAL A 1 169 ? -11.466 -4.565 -9.856 1.00 96.69 169 VAL A N 1
ATOM 1269 C CA . VAL A 1 169 ? -11.265 -6.020 -9.732 1.00 96.69 169 VAL A CA 1
ATOM 1270 C C . VAL A 1 169 ? -9.879 -6.389 -9.211 1.00 96.69 169 VAL A C 1
ATOM 1272 O O . VAL A 1 169 ? -9.683 -7.506 -8.738 1.00 96.69 169 VAL A O 1
ATOM 1275 N N . HIS A 1 170 ? -8.920 -5.467 -9.300 1.00 98.25 170 HIS A N 1
ATOM 1276 C CA . HIS A 1 170 ? -7.516 -5.729 -8.991 1.00 98.25 170 HIS A CA 1
ATOM 1277 C C . HIS A 1 170 ? -7.066 -5.175 -7.642 1.00 98.25 170 HIS A C 1
ATOM 1279 O O . HIS A 1 170 ? -6.020 -5.591 -7.146 1.00 98.25 170 HIS A O 1
ATOM 1285 N N . PHE A 1 171 ? -7.831 -4.270 -7.032 1.00 98.75 171 PHE A N 1
ATOM 1286 C CA . PHE A 1 171 ? -7.470 -3.632 -5.772 1.00 98.75 171 PHE A CA 1
ATOM 1287 C C . PHE A 1 171 ? -8.561 -3.769 -4.721 1.00 98.75 171 PHE A C 1
ATOM 1289 O O . PHE A 1 171 ? -9.741 -3.956 -5.011 1.00 98.75 171 PHE A O 1
ATOM 1296 N N . VAL A 1 172 ? -8.133 -3.632 -3.473 1.00 98.75 172 VAL A N 1
ATOM 1297 C CA . VAL A 1 172 ? -8.989 -3.323 -2.332 1.00 98.75 172 VAL A CA 1
ATOM 1298 C C . VAL A 1 172 ? -8.510 -2.031 -1.687 1.00 98.75 172 VAL A C 1
ATOM 1300 O O . VAL A 1 172 ? -7.323 -1.690 -1.732 1.00 98.75 172 VAL A O 1
ATOM 1303 N N . LYS A 1 173 ? -9.441 -1.329 -1.051 1.00 98.50 173 LYS A N 1
ATOM 1304 C CA . LYS A 1 173 ? -9.180 -0.121 -0.278 1.00 98.50 173 LYS A CA 1
ATOM 1305 C C . LYS A 1 173 ? -8.961 -0.500 1.181 1.00 98.50 173 LYS A C 1
ATOM 1307 O O . LYS A 1 173 ? -9.711 -1.302 1.727 1.00 98.50 173 LYS A O 1
ATOM 1312 N N . ILE A 1 174 ? -7.957 0.073 1.834 1.00 98.62 174 ILE A N 1
ATOM 1313 C CA . ILE A 1 174 ? -7.732 -0.089 3.273 1.00 98.62 174 ILE A CA 1
ATOM 1314 C C . ILE A 1 174 ? -7.671 1.297 3.897 1.00 98.62 174 ILE A C 1
ATOM 1316 O O . ILE A 1 174 ? -6.794 2.100 3.576 1.00 98.62 174 ILE A O 1
ATOM 1320 N N . ALA A 1 175 ? -8.626 1.585 4.771 1.00 97.75 175 ALA A N 1
ATOM 1321 C CA . ALA A 1 175 ? -8.762 2.886 5.413 1.00 97.75 175 ALA A CA 1
ATOM 1322 C C . ALA A 1 175 ? -9.440 2.741 6.785 1.00 97.75 175 ALA A C 1
ATOM 1324 O O . ALA A 1 175 ? -10.140 1.748 7.016 1.00 97.75 175 ALA A O 1
ATOM 1325 N N . PRO A 1 176 ? -9.259 3.708 7.705 1.00 95.38 176 PRO A N 1
ATOM 1326 C CA . PRO A 1 176 ? -10.030 3.774 8.940 1.00 95.38 176 PRO A CA 1
ATOM 1327 C C . PRO A 1 176 ? -11.528 3.768 8.652 1.00 95.38 176 PRO A C 1
ATOM 1329 O O . PRO A 1 176 ? -12.003 4.461 7.748 1.00 95.38 176 PRO A O 1
ATOM 1332 N N . ARG A 1 177 ? -12.289 3.018 9.447 1.00 83.44 177 ARG A N 1
ATOM 1333 C CA . ARG A 1 177 ? -13.748 3.039 9.367 1.00 83.44 177 ARG A CA 1
ATOM 1334 C C . ARG A 1 177 ? -14.261 4.457 9.645 1.00 83.44 177 ARG A C 1
ATOM 1336 O O . ARG A 1 177 ? -13.919 5.050 10.671 1.00 83.44 177 ARG A O 1
ATOM 1343 N N . LEU A 1 178 ? -15.104 4.990 8.759 1.00 67.69 178 LEU A N 1
ATOM 1344 C CA . LEU A 1 178 ? -15.820 6.237 9.028 1.00 67.69 178 LEU A CA 1
ATOM 1345 C C . LEU A 1 178 ? -16.679 6.025 10.281 1.00 67.69 178 LEU A C 1
ATOM 1347 O O . LEU A 1 178 ? -17.497 5.105 10.334 1.00 67.69 178 LEU A O 1
ATOM 1351 N N . LYS A 1 179 ? -16.464 6.841 11.318 1.00 53.12 179 LYS A N 1
ATOM 1352 C CA . LYS A 1 179 ? -17.377 6.873 12.462 1.00 53.12 179 LYS A CA 1
ATOM 1353 C C . LYS A 1 179 ? -18.691 7.479 11.965 1.00 53.12 179 LYS A C 1
ATOM 1355 O O . LYS A 1 179 ? -18.706 8.654 11.608 1.00 53.12 179 LYS A O 1
ATOM 1360 N N . HIS A 1 180 ? -19.733 6.652 11.878 1.00 46.69 180 HIS A N 1
ATOM 1361 C CA . HIS A 1 180 ? -21.116 7.118 11.778 1.00 46.69 180 HIS A CA 1
ATOM 1362 C C . HIS A 1 180 ? -21.528 7.824 13.070 1.00 46.69 180 HIS A C 1
ATOM 1364 O O . HIS A 1 180 ? -21.055 7.385 14.147 1.00 46.69 180 HIS A O 1
#

Radius of gyration: 15.22 Å; chains: 1; bounding box: 48×38×39 Å